Protein AF-A0AAD6J3Y7-F1 (afdb_monomer)

Sequence (119 aa):
MPAIHQTQDIKMKATILVALFAALAAAAPQGATGPQRCGGKTGKTCHGKQVCAGEKEIKDGNGVCVTGKPCGNFFGDVCPQRGDRCVNDPRIECPEGVMDCGGGVCIPAQWVKELGLGN

Solvent-accessible surface area (backbone atoms only — not comparable to full-atom values): 7734 Å² total; per-residue (Å²): 138,83,84,89,88,84,82,87,83,89,85,90,84,86,87,85,86,81,87,82,82,85,80,78,79,87,72,69,78,75,72,72,89,62,77,54,65,11,37,55,92,73,70,34,76,52,67,90,84,31,41,55,31,32,37,89,66,20,87,86,33,40,11,33,47,37,74,46,57,72,13,49,32,92,87,63,43,62,47,92,51,90,66,34,43,68,34,60,31,75,89,52,86,60,64,89,91,58,93,73,63,52,40,14,30,31,41,57,41,87,48,29,66,82,46,59,69,58,135

Structure (mmCIF, N/CA/C/O backbone):
data_AF-A0AAD6J3Y7-F1
#
_entry.id   AF-A0AAD6J3Y7-F1
#
loop_
_atom_site.group_PDB
_atom_site.id
_atom_site.type_symbol
_atom_site.label_atom_id
_atom_site.label_alt_id
_atom_site.label_comp_id
_atom_site.label_asym_id
_atom_site.label_entity_id
_atom_site.label_seq_id
_atom_site.pdbx_PDB_ins_code
_atom_site.Cartn_x
_atom_site.Cartn_y
_atom_site.Cartn_z
_atom_site.occupancy
_atom_site.B_iso_or_equiv
_atom_site.auth_seq_id
_atom_site.auth_comp_id
_atom_site.auth_asym_id
_atom_site.auth_atom_id
_atom_site.pdbx_PDB_model_num
ATOM 1 N N . MET A 1 1 ? -54.581 20.603 64.473 1.00 27.28 1 MET A N 1
ATOM 2 C CA . MET A 1 1 ? -55.386 19.374 64.671 1.00 27.28 1 MET A CA 1
ATOM 3 C C . MET A 1 1 ? -56.618 19.494 63.772 1.00 27.28 1 MET A C 1
ATOM 5 O O . MET A 1 1 ? -57.196 20.570 63.842 1.0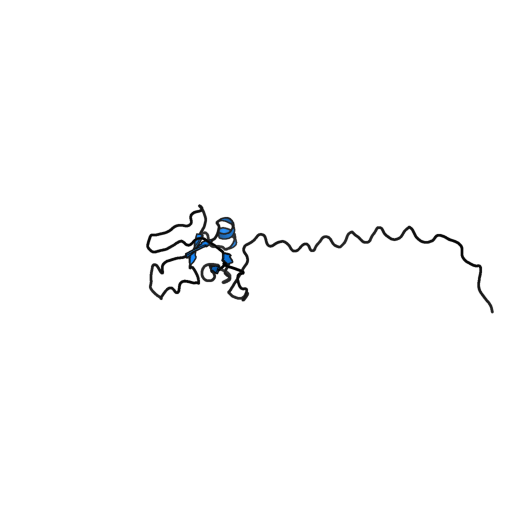0 27.28 1 MET A O 1
ATOM 9 N N . PRO A 1 2 ? -57.100 18.489 63.012 1.00 43.22 2 PRO A N 1
ATOM 10 C CA . PRO A 1 2 ? -56.464 17.350 62.331 1.00 43.22 2 PRO A CA 1
ATOM 11 C C . PRO A 1 2 ? -56.899 17.183 60.834 1.00 43.22 2 PRO A C 1
ATOM 13 O O . PRO A 1 2 ? -57.701 17.955 60.326 1.00 43.22 2 PRO A O 1
ATOM 16 N N . ALA A 1 3 ? -56.301 16.166 60.185 1.00 38.25 3 ALA A N 1
ATOM 17 C CA . ALA A 1 3 ? -56.760 15.223 59.134 1.00 38.25 3 ALA A CA 1
ATOM 18 C C . ALA A 1 3 ? -57.762 15.663 58.031 1.00 38.25 3 ALA A C 1
ATOM 20 O O . ALA A 1 3 ? -58.848 16.132 58.331 1.00 38.25 3 ALA A O 1
ATOM 21 N N . ILE A 1 4 ? -57.461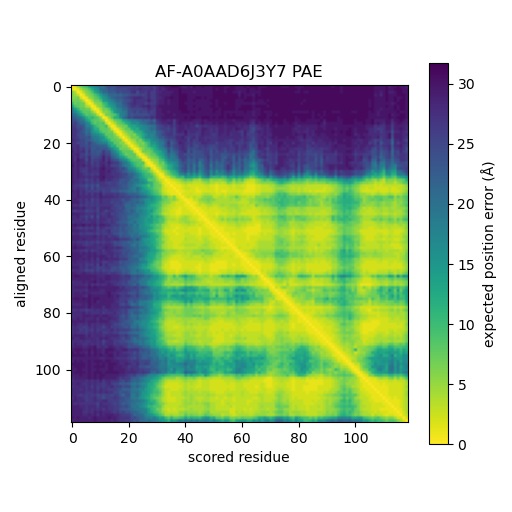 15.571 56.724 1.00 44.53 4 ILE A N 1
ATOM 22 C CA . ILE A 1 4 ? -57.137 14.404 55.858 1.00 44.53 4 ILE A CA 1
ATOM 23 C C . ILE A 1 4 ? -58.376 13.587 55.411 1.00 44.53 4 ILE A C 1
ATOM 25 O O . ILE A 1 4 ? -59.138 13.092 56.230 1.00 44.53 4 ILE A O 1
ATOM 29 N N . HIS A 1 5 ? -58.412 13.357 54.087 1.00 37.91 5 HIS A N 1
ATOM 30 C CA . HIS A 1 5 ? -59.095 12.309 53.305 1.00 37.91 5 HIS A CA 1
ATOM 31 C C . HIS A 1 5 ? -60.520 12.560 52.781 1.00 37.91 5 HIS A C 1
ATOM 33 O O . HIS A 1 5 ? -61.524 12.229 53.403 1.00 37.91 5 HIS A O 1
ATOM 39 N N . GLN A 1 6 ? -60.570 12.991 51.516 1.00 43.53 6 GLN A N 1
ATOM 40 C CA . GLN A 1 6 ? -61.533 12.478 50.542 1.00 43.53 6 GLN A CA 1
ATOM 41 C C . GLN A 1 6 ? -60.762 11.748 49.435 1.00 43.53 6 GLN A C 1
ATOM 43 O O . GLN A 1 6 ? -59.696 12.181 48.992 1.00 43.53 6 GLN A O 1
ATOM 48 N N . THR A 1 7 ? -61.293 10.581 49.105 1.00 48.00 7 THR A N 1
ATOM 49 C CA . THR A 1 7 ? -60.709 9.488 48.334 1.00 48.00 7 THR A CA 1
ATOM 50 C C . THR A 1 7 ? -60.808 9.741 46.828 1.00 48.00 7 THR A C 1
ATOM 52 O O . THR A 1 7 ? -61.644 10.501 46.355 1.00 48.00 7 THR A O 1
ATOM 55 N N . GLN A 1 8 ? -59.890 9.103 46.109 1.00 54.91 8 GLN A N 1
ATOM 56 C CA . GLN A 1 8 ? -59.611 9.179 44.677 1.00 54.91 8 GLN A CA 1
ATOM 57 C C . GLN A 1 8 ? -60.793 8.837 43.767 1.00 54.91 8 GLN A C 1
ATOM 59 O O . GLN A 1 8 ? -61.515 7.896 44.075 1.00 54.91 8 GLN A O 1
ATOM 64 N N . ASP A 1 9 ? -60.858 9.464 42.584 1.00 48.28 9 ASP A N 1
ATOM 65 C CA . ASP A 1 9 ? -61.269 8.750 41.371 1.00 48.28 9 ASP A CA 1
ATOM 66 C C . ASP A 1 9 ? -60.728 9.404 40.075 1.00 48.28 9 ASP A C 1
ATOM 68 O O . ASP A 1 9 ? -61.072 10.520 39.701 1.00 48.28 9 ASP A O 1
ATOM 72 N N . ILE A 1 10 ? -59.843 8.645 39.419 1.00 51.19 10 ILE A N 1
ATOM 73 C CA . ILE A 1 10 ? -59.674 8.482 37.966 1.00 51.19 10 ILE A CA 1
ATOM 74 C C . ILE A 1 10 ? -59.089 9.625 37.093 1.00 51.19 10 ILE A C 1
ATOM 76 O O . ILE A 1 10 ? -59.650 10.690 36.871 1.00 51.19 10 ILE A O 1
ATOM 80 N N . LYS A 1 11 ? -58.002 9.224 36.405 1.00 41.78 11 LYS A N 1
ATOM 81 C CA . LYS A 1 11 ? -57.461 9.725 35.120 1.00 41.78 11 LYS A CA 1
ATOM 82 C C . LYS A 1 11 ? -56.618 11.001 35.124 1.00 41.78 11 LYS A C 1
ATOM 84 O O . LYS A 1 11 ? -56.767 11.889 34.295 1.00 41.78 11 LYS A O 1
ATOM 89 N N . MET A 1 12 ? -55.545 10.960 35.902 1.00 52.03 12 MET A N 1
ATOM 90 C CA . MET A 1 12 ? -54.286 11.605 35.526 1.00 52.03 12 MET A CA 1
ATOM 91 C C . MET A 1 12 ? -53.362 10.517 34.969 1.00 52.03 12 MET A C 1
ATOM 93 O O . MET A 1 12 ? -52.898 9.701 35.755 1.00 52.03 12 MET A O 1
ATOM 97 N N . LYS A 1 13 ? -53.186 10.425 33.638 1.00 51.09 13 LYS A N 1
ATOM 98 C CA . LYS A 1 13 ? -52.158 9.601 32.942 1.00 51.09 13 LYS A CA 1
ATOM 99 C C . LYS A 1 13 ? -52.367 9.629 31.417 1.00 51.09 13 LYS A C 1
ATOM 101 O O . LYS A 1 13 ? -52.743 8.621 30.834 1.00 51.09 13 LYS A O 1
ATOM 106 N N . ALA A 1 14 ? -52.176 10.768 30.750 1.00 54.19 14 ALA A N 1
ATOM 107 C CA . ALA A 1 14 ? -52.126 10.740 29.278 1.00 54.19 14 ALA A CA 1
ATOM 108 C C . ALA A 1 14 ? -51.411 11.913 28.589 1.00 54.19 14 ALA A C 1
ATOM 110 O O . ALA A 1 14 ? -51.528 12.026 27.375 1.00 54.19 14 ALA A O 1
ATOM 111 N N . THR A 1 15 ? -50.686 12.789 29.294 1.00 51.59 15 THR A N 1
ATOM 112 C CA . THR A 1 15 ? -50.233 14.042 28.646 1.00 51.59 15 THR A CA 1
ATOM 113 C C . THR A 1 15 ? -48.759 14.384 28.830 1.00 51.59 15 THR A C 1
ATOM 115 O O . THR A 1 15 ? -48.368 15.516 28.580 1.00 51.59 15 THR A O 1
ATOM 118 N N . ILE A 1 16 ? -47.908 13.437 29.241 1.00 53.31 16 ILE A N 1
ATOM 119 C CA . ILE A 1 16 ? -46.478 13.723 29.473 1.00 53.31 16 ILE A CA 1
ATOM 120 C C . ILE A 1 16 ? -45.581 12.627 28.881 1.00 53.31 16 ILE A C 1
ATOM 122 O O . ILE A 1 16 ? -44.794 12.030 29.598 1.00 53.31 16 ILE A O 1
ATOM 126 N N . LEU A 1 17 ? -45.702 12.303 27.589 1.00 51.03 17 LEU A N 1
ATOM 127 C CA . LEU A 1 17 ? -44.778 11.360 26.922 1.00 51.03 17 LEU A CA 1
ATOM 128 C C . LEU A 1 17 ? -44.572 11.655 25.418 1.00 51.03 17 LEU A C 1
ATOM 130 O O . LEU A 1 17 ? -44.563 10.734 24.612 1.00 51.03 17 LEU A O 1
ATOM 134 N N . VAL A 1 18 ? -44.413 12.918 24.993 1.00 50.75 18 VAL A N 1
ATOM 135 C CA . VA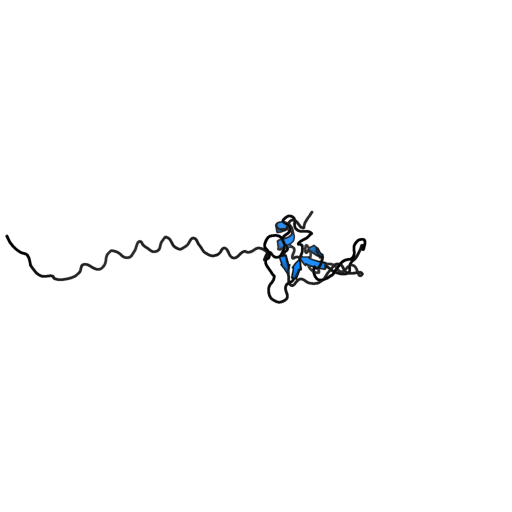L A 1 18 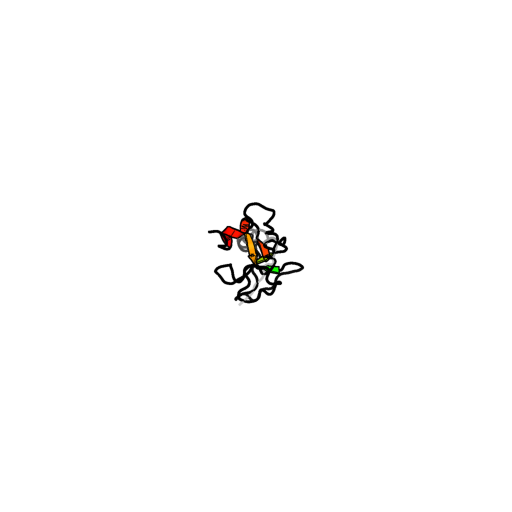? -44.124 13.216 23.562 1.00 50.75 18 VAL A CA 1
ATOM 136 C C . VAL A 1 18 ? -42.832 14.022 23.330 1.00 50.75 18 VAL A C 1
ATOM 138 O O . VAL A 1 18 ? -42.344 14.083 22.210 1.00 50.75 18 VAL A O 1
ATOM 141 N N . ALA A 1 19 ? -42.178 14.561 24.364 1.00 50.56 19 ALA A N 1
ATOM 142 C CA . ALA A 1 19 ? -41.036 15.475 24.186 1.00 50.56 19 ALA A CA 1
ATOM 143 C C . ALA A 1 19 ? -39.636 14.872 24.455 1.00 50.56 19 ALA A C 1
ATOM 145 O O . ALA A 1 19 ? -38.695 15.620 24.694 1.00 50.56 19 ALA A O 1
ATOM 146 N N . LEU A 1 20 ? -39.468 13.542 24.445 1.00 49.81 20 LEU A N 1
ATOM 147 C CA . LEU A 1 20 ? -38.205 12.889 24.857 1.00 49.81 20 LEU A CA 1
ATOM 148 C C . LEU A 1 20 ? -37.423 12.169 23.742 1.00 49.81 20 LEU A C 1
ATOM 150 O O . LEU A 1 20 ? -36.359 11.624 24.013 1.00 49.81 20 LEU A O 1
ATOM 154 N N . PHE A 1 21 ? -37.874 12.215 22.483 1.00 50.31 21 PHE A N 1
ATOM 155 C CA . PHE A 1 21 ? -37.226 11.487 21.374 1.00 50.31 21 PHE A CA 1
ATOM 156 C C . PHE A 1 21 ? -36.475 12.365 20.355 1.00 50.31 21 PHE A C 1
ATOM 158 O O . PHE A 1 21 ? -36.143 11.890 19.276 1.00 50.31 21 PHE A O 1
ATOM 165 N N . ALA A 1 22 ? -36.169 13.630 20.664 1.00 50.31 22 ALA A N 1
ATOM 166 C CA . ALA A 1 22 ? -35.464 14.513 19.721 1.00 50.31 22 ALA A CA 1
ATOM 167 C C . ALA A 1 22 ? -33.926 14.549 19.884 1.00 50.31 22 ALA A C 1
ATOM 169 O O . ALA A 1 22 ? -33.252 15.176 19.074 1.00 50.31 22 ALA A O 1
ATOM 170 N N . ALA A 1 23 ? -33.347 13.896 20.901 1.00 53.84 23 ALA A N 1
ATOM 171 C CA . ALA A 1 23 ? -31.941 14.121 21.276 1.00 53.84 23 ALA A CA 1
ATOM 172 C C . ALA A 1 23 ? -30.952 12.974 20.973 1.00 53.84 23 ALA A C 1
ATOM 174 O O . ALA A 1 23 ? -29.772 13.119 21.274 1.00 53.84 23 ALA A O 1
ATOM 175 N N . LEU A 1 24 ? -31.369 11.848 20.376 1.00 52.47 24 LEU A N 1
ATOM 176 C CA . LEU A 1 24 ? -30.480 10.681 20.185 1.00 52.47 24 LEU A CA 1
ATOM 177 C C . LEU A 1 24 ? -29.966 10.451 18.748 1.00 52.47 24 LEU A C 1
ATOM 179 O O . LEU A 1 24 ? -29.314 9.444 18.493 1.00 52.47 24 LEU A O 1
ATOM 183 N N . ALA A 1 25 ? -30.187 11.369 17.804 1.00 55.97 25 ALA A N 1
ATOM 184 C CA . ALA A 1 25 ? -29.795 11.151 16.402 1.00 55.97 25 ALA A CA 1
ATOM 185 C C . ALA A 1 25 ? -28.346 11.555 16.037 1.00 55.97 25 ALA A C 1
ATOM 187 O O . ALA A 1 25 ? -27.938 11.365 14.895 1.00 55.97 25 ALA A O 1
ATOM 188 N N . ALA A 1 26 ? -27.546 12.103 16.959 1.00 51.66 26 ALA A N 1
ATOM 189 C CA . ALA A 1 26 ? -26.259 12.733 16.621 1.00 51.66 26 ALA A CA 1
ATOM 190 C C . ALA A 1 26 ? -25.004 11.906 16.974 1.00 51.66 26 ALA A C 1
ATOM 192 O O . ALA A 1 26 ? -23.933 12.471 17.181 1.00 51.66 26 ALA A O 1
ATOM 193 N N . ALA A 1 27 ? -25.108 10.578 17.047 1.00 53.31 27 ALA A N 1
ATOM 194 C CA . ALA A 1 27 ? -23.945 9.702 17.212 1.00 53.31 27 ALA A CA 1
ATOM 195 C C . ALA A 1 27 ? -24.110 8.392 16.429 1.00 53.31 27 ALA A C 1
ATOM 197 O O . ALA A 1 27 ? -23.909 7.302 16.958 1.00 53.31 27 ALA A O 1
ATOM 198 N N . ALA A 1 28 ? -24.485 8.479 15.150 1.00 53.78 28 ALA A N 1
ATOM 199 C CA . ALA A 1 28 ? -24.160 7.381 14.249 1.00 53.78 28 ALA A CA 1
ATOM 200 C C . ALA A 1 28 ? -22.624 7.295 14.194 1.00 53.78 28 ALA A C 1
ATOM 202 O O . ALA A 1 28 ? -21.995 8.338 13.972 1.00 53.78 28 ALA A O 1
ATOM 203 N N . PRO A 1 29 ? -21.992 6.122 14.413 1.00 48.38 29 PRO A N 1
ATOM 204 C CA . PRO A 1 29 ? -20.590 5.967 14.069 1.00 48.38 29 PRO A CA 1
ATOM 205 C C . PRO A 1 29 ? -20.497 6.367 12.604 1.00 48.38 29 PRO A C 1
ATOM 207 O O . PRO A 1 29 ? -21.129 5.749 11.747 1.00 48.38 29 PRO A O 1
ATOM 210 N N . GLN A 1 30 ? -19.809 7.476 12.344 1.00 47.09 30 GLN A N 1
ATOM 211 C CA . GLN A 1 30 ? -19.477 7.904 10.999 1.00 47.09 30 GLN A CA 1
ATOM 212 C C . GLN A 1 30 ? -18.676 6.739 10.447 1.00 47.09 30 GLN A C 1
ATOM 214 O O . GLN A 1 30 ? -17.517 6.563 10.824 1.00 47.09 30 GLN A O 1
ATOM 219 N N . GLY A 1 31 ? -19.343 5.854 9.698 1.00 43.97 31 GLY A N 1
ATOM 220 C CA . GLY A 1 31 ? -18.700 4.724 9.060 1.00 43.97 31 GLY A CA 1
ATOM 221 C C . GLY A 1 31 ? -17.536 5.327 8.313 1.00 43.97 31 GLY A C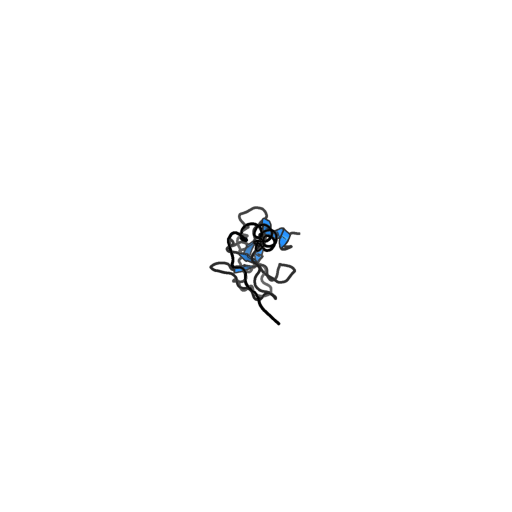 1
ATOM 222 O O . GLY A 1 31 ? -17.757 6.158 7.436 1.00 43.97 31 GLY A O 1
ATOM 223 N N . ALA A 1 32 ? -16.320 5.046 8.775 1.00 54.12 32 ALA A N 1
ATOM 224 C CA . ALA A 1 32 ? -15.132 5.638 8.207 1.00 54.12 32 ALA A CA 1
ATOM 225 C C . ALA A 1 32 ? -15.106 5.184 6.748 1.00 54.12 32 ALA A C 1
ATOM 227 O O . ALA A 1 32 ? -14.789 4.037 6.453 1.00 54.12 32 ALA A O 1
ATOM 228 N N . THR A 1 33 ? -15.525 6.065 5.844 1.00 63.47 33 THR A N 1
ATOM 229 C CA . THR A 1 33 ? -15.568 5.818 4.399 1.00 63.47 33 THR A CA 1
ATOM 230 C C . THR A 1 33 ? -14.165 5.790 3.793 1.00 63.47 33 THR A C 1
ATOM 232 O O . THR A 1 33 ? -14.018 5.546 2.600 1.00 63.47 33 THR A O 1
ATOM 235 N N . GLY A 1 34 ? -13.140 6.035 4.612 1.00 72.62 34 GLY A N 1
ATOM 236 C CA . GLY A 1 34 ? -11.734 5.995 4.245 1.00 72.62 34 GLY A CA 1
ATOM 237 C C . GLY A 1 34 ? -11.056 4.657 4.568 1.00 72.62 34 GLY A C 1
ATOM 238 O O . GLY A 1 34 ? -11.626 3.790 5.237 1.00 72.62 34 GLY A O 1
ATOM 239 N N . PRO A 1 35 ? -9.810 4.480 4.108 1.00 86.50 35 PRO A N 1
ATOM 240 C CA . PRO A 1 35 ? -9.050 3.259 4.330 1.00 86.50 35 PRO A CA 1
ATOM 241 C C . PRO A 1 35 ? -8.818 2.982 5.819 1.00 86.50 35 PRO A C 1
ATOM 243 O O . PRO A 1 35 ?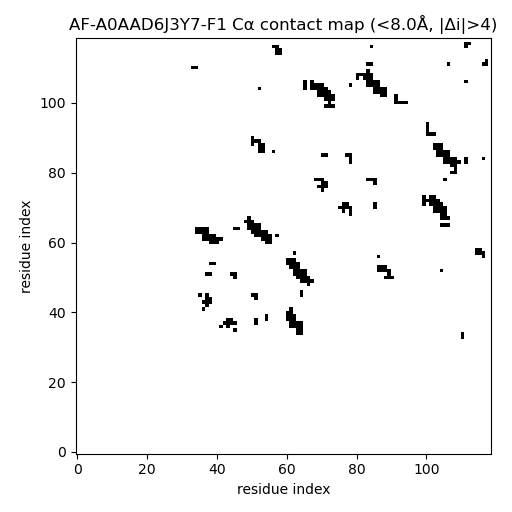 -8.474 3.880 6.595 1.00 86.50 35 PRO A O 1
ATOM 246 N N . GLN A 1 36 ? -8.921 1.710 6.215 1.00 90.81 36 GLN A N 1
ATOM 247 C CA . GLN A 1 36 ? -8.525 1.286 7.557 1.00 90.81 36 GLN A CA 1
ATOM 248 C C . GLN A 1 36 ? -7.023 1.532 7.744 1.00 90.81 36 GLN A C 1
ATOM 250 O O . GLN A 1 36 ? -6.197 0.967 7.028 1.00 90.81 36 GLN A O 1
ATOM 255 N N . ARG A 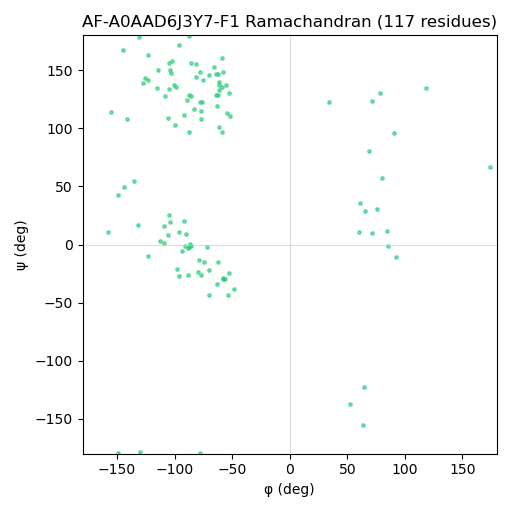1 37 ? -6.679 2.373 8.722 1.00 91.94 37 ARG A N 1
ATOM 256 C CA . ARG A 1 37 ? -5.295 2.720 9.073 1.00 91.94 37 ARG A CA 1
ATOM 257 C C . ARG A 1 37 ? -4.668 1.641 9.954 1.00 91.94 37 ARG A C 1
ATOM 259 O O . ARG A 1 37 ? -5.351 1.076 10.811 1.00 91.94 37 ARG A O 1
ATOM 266 N N . CYS A 1 38 ? -3.377 1.400 9.767 1.00 92.81 38 CYS A N 1
ATOM 267 C CA . CYS A 1 38 ? -2.604 0.395 10.493 1.00 92.81 38 CYS A CA 1
ATOM 268 C C . CYS A 1 38 ? -1.168 0.859 10.745 1.00 92.81 38 CYS A C 1
ATOM 270 O O . CYS A 1 38 ? -0.715 1.841 10.157 1.00 92.81 38 CYS A O 1
ATOM 272 N N . GLY A 1 39 ? -0.464 0.141 11.617 1.00 91.75 39 GLY A N 1
ATOM 273 C CA . GLY A 1 39 ? 0.948 0.362 11.886 1.00 91.75 39 GLY A CA 1
ATOM 274 C C . GLY A 1 39 ? 1.245 1.728 12.504 1.00 91.75 39 GLY A C 1
ATOM 275 O O .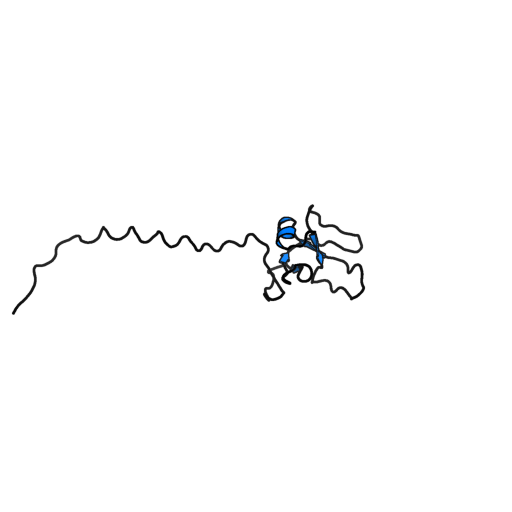 GLY A 1 39 ? 0.392 2.342 13.167 1.00 91.75 39 GLY A O 1
ATOM 276 N N . GLY A 1 40 ? 2.478 2.181 12.308 1.00 85.38 40 GLY A N 1
ATOM 277 C CA . GLY A 1 40 ? 2.974 3.471 12.758 1.00 85.38 40 GLY A CA 1
ATOM 278 C C . GLY A 1 40 ? 2.724 3.726 14.242 1.00 85.38 40 GLY A C 1
ATOM 279 O O . GLY A 1 40 ? 2.853 2.849 15.098 1.00 85.38 40 GLY A O 1
ATOM 280 N N . LYS A 1 41 ? 2.301 4.955 14.552 1.00 82.19 41 LYS A N 1
ATOM 281 C CA . LYS A 1 41 ? 1.990 5.380 15.929 1.00 82.19 41 LYS A CA 1
ATOM 282 C C . LYS A 1 41 ? 0.667 4.817 16.442 1.00 82.19 41 LYS A C 1
ATOM 284 O O . LYS A 1 41 ? 0.401 4.888 17.637 1.00 82.19 41 LYS A O 1
ATOM 289 N N . THR A 1 42 ? -0.181 4.295 15.554 1.00 83.81 42 THR A N 1
ATOM 290 C CA . THR A 1 42 ? -1.481 3.744 15.953 1.00 83.81 42 THR A CA 1
ATOM 291 C C . THR A 1 42 ? -1.375 2.333 16.520 1.00 83.81 42 THR A C 1
ATOM 293 O O . THR A 1 42 ? -2.277 1.922 17.245 1.00 83.81 42 THR A O 1
ATOM 296 N N . GLY A 1 43 ? -0.322 1.580 16.168 1.00 86.88 43 GLY A N 1
ATOM 297 C CA . GLY A 1 43 ? -0.149 0.177 16.564 1.00 86.88 43 GLY A CA 1
ATOM 298 C C . GLY A 1 43 ? -1.271 -0.755 16.083 1.00 86.88 43 GLY A C 1
ATOM 299 O O . GLY A 1 43 ? -1.367 -1.894 16.533 1.00 86.88 43 GLY A O 1
ATOM 300 N N . LYS A 1 44 ? -2.154 -0.274 15.198 1.00 91.50 44 LYS A N 1
ATOM 301 C CA . LYS A 1 44 ? -3.311 -1.027 14.714 1.00 91.50 44 LYS A CA 1
ATOM 302 C C . LYS A 1 44 ? -2.866 -2.086 13.717 1.00 91.50 44 LYS A C 1
ATOM 304 O O . LYS A 1 44 ? -2.021 -1.830 12.864 1.00 91.50 44 LYS A O 1
ATOM 309 N N . THR A 1 45 ? -3.486 -3.254 13.780 1.00 91.50 45 THR A N 1
ATOM 310 C CA . THR A 1 45 ? -3.240 -4.349 12.842 1.00 91.50 45 THR A CA 1
ATOM 311 C C . THR A 1 45 ? -4.357 -4.447 11.807 1.00 91.50 45 THR A C 1
ATOM 313 O O . THR A 1 45 ? -5.470 -3.951 12.001 1.00 91.50 45 THR A O 1
ATOM 316 N N . CYS A 1 46 ? -4.043 -5.065 10.671 1.00 91.31 46 CYS A N 1
ATOM 317 C CA . CYS A 1 46 ? -5.027 -5.380 9.644 1.00 91.31 46 CYS A CA 1
ATOM 318 C C . CYS A 1 46 ? -5.720 -6.711 9.929 1.00 91.31 46 CYS A C 1
ATOM 320 O O . CYS A 1 46 ? -5.176 -7.569 10.626 1.00 91.31 46 CYS A O 1
ATOM 322 N N . HIS A 1 47 ? -6.925 -6.890 9.388 1.00 90.88 47 HIS A N 1
ATOM 323 C CA . HIS A 1 47 ? -7.721 -8.091 9.629 1.00 90.88 47 HIS A CA 1
ATOM 324 C C . HIS A 1 47 ? -7.688 -9.054 8.437 1.00 90.88 47 HIS A C 1
ATOM 326 O O . HIS A 1 47 ? -7.647 -8.659 7.270 1.00 90.88 47 HIS A O 1
ATOM 332 N N . GLY A 1 48 ? -7.757 -10.354 8.731 1.00 88.62 48 GLY A N 1
ATOM 333 C CA . GLY A 1 48 ? -7.840 -11.401 7.716 1.00 88.62 48 GLY A CA 1
ATOM 334 C C . GLY A 1 48 ? -6.584 -11.480 6.845 1.00 88.62 48 GLY A C 1
ATOM 335 O O . GLY A 1 48 ? -5.490 -11.697 7.350 1.00 88.62 48 GLY A O 1
ATOM 336 N N . LYS A 1 49 ? -6.757 -11.346 5.524 1.00 86.00 49 LYS A N 1
ATOM 337 C CA . LYS A 1 49 ? -5.675 -11.455 4.523 1.00 86.00 49 LYS A CA 1
ATOM 338 C C . LYS A 1 49 ? -5.085 -10.099 4.114 1.00 86.00 49 LYS A C 1
ATOM 340 O O . LYS A 1 49 ? -4.384 -10.019 3.109 1.00 86.00 49 LYS A O 1
ATOM 345 N N . GLN A 1 50 ? -5.432 -9.036 4.833 1.00 90.25 50 GLN A N 1
ATOM 346 C CA . GLN A 1 50 ? -4.946 -7.693 4.548 1.00 90.25 50 GLN A CA 1
ATOM 347 C C . GLN A 1 50 ? -3.514 -7.507 5.048 1.00 90.25 50 GLN A C 1
ATOM 349 O O . GLN A 1 50 ? -3.128 -8.054 6.080 1.00 90.25 50 GLN A O 1
ATOM 354 N N . VAL A 1 51 ? -2.758 -6.676 4.342 1.00 90.44 51 VAL A N 1
ATOM 355 C CA . VAL A 1 51 ? -1.412 -6.247 4.725 1.00 90.44 51 VAL A CA 1
ATOM 356 C C . VAL A 1 51 ? -1.402 -4.759 5.022 1.00 90.44 51 VAL A C 1
ATOM 358 O O . VAL A 1 51 ? -2.197 -4.012 4.450 1.00 90.44 51 VAL A O 1
ATOM 361 N N . CYS A 1 52 ? -0.513 -4.340 5.922 1.00 91.94 52 CYS A N 1
ATOM 362 C CA . CYS A 1 52 ? -0.353 -2.936 6.268 1.00 91.94 52 CYS A CA 1
ATOM 363 C C . CYS A 1 52 ? 0.636 -2.252 5.323 1.00 91.94 52 CYS A C 1
ATOM 365 O O . CYS A 1 52 ? 1.842 -2.355 5.501 1.00 91.94 52 CYS A O 1
ATOM 367 N N . ALA A 1 53 ? 0.133 -1.583 4.292 1.00 91.19 53 ALA A N 1
ATOM 368 C CA . ALA A 1 53 ? 0.966 -1.034 3.229 1.00 91.19 53 ALA A CA 1
ATOM 369 C C . ALA A 1 53 ? 1.151 0.481 3.352 1.00 91.19 53 ALA A C 1
ATOM 371 O O . ALA A 1 53 ? 0.248 1.189 3.801 1.00 91.19 53 ALA A O 1
ATOM 372 N N . GLY A 1 54 ? 2.294 0.985 2.886 1.00 88.12 54 GLY A N 1
ATOM 373 C CA . GLY A 1 54 ? 2.530 2.422 2.757 1.00 88.12 54 GLY A CA 1
ATOM 374 C C . GLY A 1 54 ? 3.014 3.132 4.025 1.00 88.12 54 GLY A C 1
ATOM 375 O O . GLY A 1 54 ? 2.997 4.355 4.053 1.00 88.12 54 GLY A O 1
ATOM 376 N N . GLU A 1 55 ? 3.426 2.429 5.088 1.00 88.19 55 GLU A N 1
ATOM 377 C CA . GLU A 1 55 ? 3.910 3.079 6.325 1.00 88.19 55 GLU A CA 1
ATOM 378 C C . GLU A 1 55 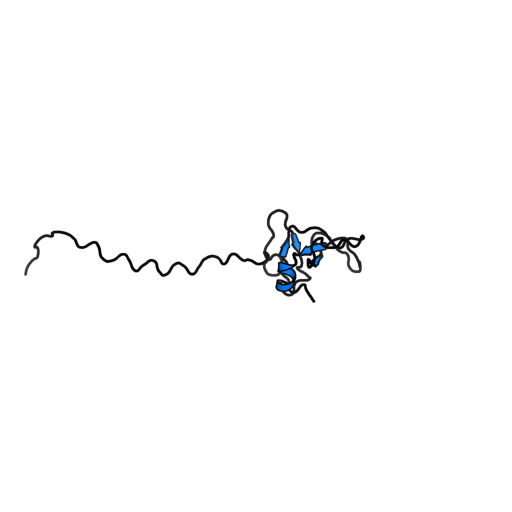? 5.107 4.017 6.091 1.00 88.19 55 GLU A C 1
ATOM 380 O O . GLU A 1 55 ? 5.266 4.996 6.818 1.00 88.19 55 GLU A O 1
ATOM 385 N N . LYS A 1 56 ? 5.938 3.740 5.076 1.00 82.44 56 LYS A N 1
ATOM 386 C CA . LYS A 1 56 ? 7.105 4.565 4.725 1.00 82.44 56 LYS A CA 1
ATOM 387 C C . LYS A 1 56 ? 6.754 5.682 3.737 1.00 82.44 56 LYS A C 1
ATOM 389 O O . LYS A 1 56 ? 7.431 6.703 3.694 1.00 82.44 56 LYS A O 1
ATOM 394 N N . GLU A 1 57 ? 5.716 5.482 2.934 1.00 85.81 57 GLU A N 1
ATOM 395 C CA . GLU A 1 57 ? 5.317 6.355 1.833 1.00 85.81 57 GLU A CA 1
ATOM 396 C C . GLU A 1 57 ? 4.225 7.359 2.227 1.00 85.81 57 GLU A C 1
ATOM 398 O O . GLU A 1 57 ? 4.123 8.433 1.634 1.00 85.81 57 GLU A O 1
ATOM 403 N N . ILE A 1 58 ? 3.401 7.028 3.223 1.00 88.00 58 ILE A N 1
ATOM 404 C CA . ILE A 1 58 ? 2.297 7.866 3.688 1.00 88.00 58 ILE A CA 1
ATOM 405 C C . ILE A 1 58 ? 2.815 8.843 4.753 1.00 88.00 58 ILE A C 1
ATOM 407 O O . ILE A 1 58 ? 3.445 8.456 5.735 1.00 88.00 58 ILE A O 1
ATOM 411 N N . LYS A 1 59 ? 2.519 10.137 4.573 1.00 80.94 59 LYS A N 1
ATOM 412 C CA . LYS A 1 59 ? 3.141 11.251 5.321 1.00 80.94 59 LYS A CA 1
ATOM 413 C C . LYS A 1 59 ? 2.998 11.194 6.844 1.00 80.94 59 LYS A C 1
ATOM 415 O O . LYS A 1 59 ? 3.837 11.742 7.550 1.00 80.94 59 LYS A O 1
ATOM 420 N N . ASP A 1 60 ? 1.928 10.600 7.359 1.00 84.06 60 ASP A N 1
ATOM 421 C CA . ASP A 1 60 ? 1.687 10.502 8.804 1.00 84.06 60 ASP A CA 1
ATOM 422 C C . ASP A 1 60 ? 2.354 9.268 9.447 1.00 84.06 60 ASP A C 1
ATOM 424 O O . ASP A 1 60 ? 2.218 9.060 10.655 1.00 84.06 60 ASP A O 1
ATOM 428 N N . GLY A 1 61 ? 3.064 8.462 8.649 1.00 84.44 61 GLY A N 1
ATOM 429 C CA . GLY A 1 61 ? 3.741 7.241 9.074 1.00 84.44 61 GLY A CA 1
ATOM 430 C C . GLY A 1 61 ? 2.796 6.088 9.409 1.00 84.44 61 GLY A C 1
ATOM 431 O O . GLY A 1 61 ? 3.242 5.104 9.992 1.00 84.44 61 GLY A O 1
ATOM 432 N N . ASN A 1 62 ? 1.500 6.200 9.099 1.00 90.81 62 ASN A N 1
ATOM 433 C CA . ASN A 1 62 ? 0.547 5.108 9.274 1.00 90.81 62 ASN A CA 1
ATOM 434 C C . ASN A 1 62 ? 0.211 4.494 7.912 1.00 90.81 62 ASN A C 1
ATOM 436 O O . ASN A 1 62 ? -0.108 5.198 6.948 1.00 90.81 62 ASN A O 1
ATOM 440 N N . GLY A 1 63 ? 0.222 3.169 7.854 1.00 91.44 63 GLY A N 1
ATOM 441 C CA . GLY A 1 63 ? -0.135 2.398 6.676 1.00 91.44 63 GLY A CA 1
ATOM 442 C C . GLY A 1 63 ? -1.645 2.301 6.473 1.00 91.44 63 GLY A C 1
ATOM 443 O O . GLY A 1 63 ? -2.459 2.828 7.244 1.00 91.44 63 GLY A O 1
ATOM 444 N N . VAL A 1 64 ? -2.036 1.593 5.420 1.00 92.94 64 VAL A N 1
ATOM 445 C CA . VAL A 1 64 ? -3.422 1.210 5.144 1.00 92.94 64 VAL A CA 1
ATOM 446 C C . VAL A 1 64 ? -3.555 -0.287 4.952 1.00 92.94 64 VAL A C 1
ATOM 448 O O . VAL A 1 64 ? -2.700 -0.933 4.350 1.00 92.94 64 VAL A O 1
ATOM 451 N N . CYS A 1 65 ? -4.661 -0.836 5.438 1.00 92.81 65 CYS A N 1
ATOM 452 C CA . CYS A 1 65 ? -4.980 -2.238 5.261 1.00 92.81 65 CYS A CA 1
ATOM 453 C C . CYS A 1 65 ? -5.505 -2.503 3.857 1.00 92.81 65 CYS A C 1
ATOM 455 O O . CYS A 1 65 ? -6.595 -2.061 3.489 1.00 92.81 65 CYS A O 1
ATOM 457 N N . VAL A 1 66 ? -4.742 -3.272 3.087 1.00 90.75 66 VAL A N 1
ATOM 458 C CA . VAL A 1 66 ? -5.089 -3.647 1.716 1.00 90.75 66 VAL A CA 1
ATOM 459 C C . VAL A 1 66 ? -5.025 -5.151 1.529 1.00 90.75 66 VAL A C 1
ATOM 461 O O . VAL A 1 66 ? -4.097 -5.813 1.975 1.00 90.75 66 VAL A O 1
ATOM 464 N N . THR A 1 67 ? -5.990 -5.696 0.796 1.00 86.75 67 THR A N 1
ATOM 465 C CA . THR A 1 67 ? -5.913 -7.058 0.230 1.00 86.75 67 THR A CA 1
ATOM 466 C C . THR A 1 67 ? -5.328 -7.012 -1.193 1.00 86.75 67 THR A C 1
ATOM 468 O O . THR A 1 67 ? -5.611 -7.884 -2.011 1.00 86.75 67 THR A O 1
ATOM 471 N N . GLY A 1 68 ? -4.623 -5.924 -1.527 1.00 73.56 68 GLY A N 1
ATOM 472 C CA . GLY A 1 68 ? -4.350 -5.486 -2.894 1.00 73.56 68 GLY A CA 1
ATOM 473 C C . GLY A 1 68 ? -3.608 -6.512 -3.747 1.00 73.56 68 GLY A C 1
ATOM 474 O O . GLY A 1 68 ? -2.975 -7.447 -3.255 1.00 73.56 68 GLY A O 1
ATOM 475 N N . LYS A 1 69 ? -3.704 -6.329 -5.064 1.00 81.69 69 LYS A N 1
ATOM 476 C CA . LYS A 1 69 ? -2.930 -7.108 -6.032 1.00 81.69 69 LYS A CA 1
ATOM 477 C C . LYS A 1 69 ? -1.449 -6.717 -5.948 1.00 81.69 69 LYS A C 1
ATOM 479 O O . LYS A 1 69 ? -1.171 -5.545 -5.682 1.00 81.69 69 LYS A O 1
ATOM 484 N N . PRO A 1 70 ? -0.525 -7.665 -6.169 1.00 84.38 70 PRO A N 1
ATOM 485 C CA . PRO A 1 70 ? 0.890 -7.343 -6.264 1.00 84.38 70 PRO A CA 1
ATOM 486 C C . PRO A 1 70 ? 1.177 -6.478 -7.506 1.00 84.38 70 PRO A C 1
ATOM 488 O O . PRO A 1 70 ? 0.444 -6.550 -8.493 1.00 84.38 70 PRO A O 1
ATOM 491 N N . CYS A 1 71 ? 2.230 -5.669 -7.446 1.00 87.19 71 CYS A N 1
ATOM 492 C CA . CYS A 1 71 ? 2.765 -4.823 -8.526 1.00 87.19 71 CYS A CA 1
ATOM 493 C C . CYS A 1 71 ? 4.289 -4.676 -8.366 1.00 87.19 71 CYS A C 1
ATOM 495 O O . CYS A 1 71 ? 4.830 -5.243 -7.435 1.00 87.19 71 CYS A O 1
ATOM 497 N N . GLY A 1 72 ? 5.001 -3.944 -9.223 1.00 79.38 72 GLY A N 1
ATOM 498 C CA . GLY A 1 72 ? 6.389 -3.513 -8.996 1.00 79.38 72 GLY A CA 1
ATOM 499 C C . GLY A 1 72 ? 7.419 -4.634 -8.835 1.00 79.38 72 GLY A C 1
ATOM 500 O O . GLY A 1 72 ? 8.312 -4.505 -8.007 1.00 79.38 72 GLY A O 1
ATOM 501 N N . ASN A 1 73 ? 7.269 -5.749 -9.555 1.00 71.75 73 ASN A N 1
ATOM 502 C CA . ASN A 1 73 ? 8.286 -6.805 -9.613 1.00 71.75 73 ASN A CA 1
ATOM 503 C C . ASN A 1 73 ? 9.318 -6.543 -10.728 1.00 71.75 73 ASN A C 1
ATOM 505 O O . ASN A 1 73 ? 9.153 -5.614 -11.516 1.00 71.75 73 ASN A O 1
ATOM 509 N N . PHE A 1 74 ? 10.308 -7.435 -10.861 1.00 68.56 74 PHE A N 1
ATOM 510 C CA . PHE A 1 74 ? 11.358 -7.381 -11.895 1.00 68.56 74 PHE A CA 1
ATOM 511 C C . PHE A 1 74 ? 10.839 -7.258 -13.335 1.00 68.56 74 PHE A C 1
ATOM 513 O O . PHE A 1 74 ? 11.531 -6.749 -14.214 1.00 68.56 74 PHE A O 1
ATOM 520 N N . PHE A 1 75 ? 9.609 -7.702 -13.590 1.00 72.62 75 PHE A N 1
ATOM 521 C CA . PHE A 1 75 ? 8.971 -7.604 -14.902 1.00 72.62 75 PHE A CA 1
ATOM 522 C C . PHE A 1 75 ? 8.273 -6.256 -15.138 1.00 72.62 75 PHE A C 1
ATOM 524 O O . PHE A 1 75 ? 7.743 -6.024 -16.222 1.00 72.62 75 PHE A O 1
ATOM 531 N N . GLY A 1 76 ? 8.296 -5.356 -14.152 1.00 74.12 76 GLY A N 1
ATOM 532 C CA . GLY A 1 76 ? 7.662 -4.047 -14.217 1.00 74.12 76 GLY A CA 1
ATOM 533 C C . GLY A 1 76 ? 6.145 -4.102 -14.058 1.00 74.12 76 GLY A C 1
ATOM 534 O O . GLY A 1 76 ? 5.458 -3.262 -14.640 1.00 74.12 76 GLY A O 1
ATOM 535 N N . ASP A 1 77 ? 5.611 -5.074 -13.306 1.00 81.44 77 ASP A N 1
ATOM 536 C CA . ASP A 1 77 ? 4.164 -5.208 -13.115 1.00 81.44 77 ASP A CA 1
ATOM 537 C C . ASP A 1 77 ? 3.536 -3.895 -12.631 1.00 81.44 77 ASP A C 1
ATOM 539 O O . ASP A 1 77 ? 3.966 -3.275 -11.657 1.00 81.44 77 ASP A O 1
ATOM 543 N N . VAL A 1 78 ? 2.466 -3.475 -13.297 1.00 85.50 78 VAL A N 1
ATOM 544 C CA . VAL A 1 78 ? 1.718 -2.269 -12.935 1.00 85.50 78 VAL A CA 1
ATOM 545 C C . VAL A 1 78 ? 0.409 -2.633 -12.257 1.00 85.50 78 VAL A C 1
ATOM 547 O O . VAL A 1 78 ? -0.150 -3.711 -12.462 1.00 85.50 78 VAL A O 1
ATOM 550 N N . CYS A 1 79 ? -0.118 -1.702 -11.464 1.00 88.31 79 CYS A N 1
ATOM 551 C CA . CYS A 1 79 ? -1.450 -1.879 -10.913 1.00 88.31 79 CYS A CA 1
ATOM 552 C C . CYS A 1 79 ? -2.494 -1.964 -12.035 1.00 88.31 79 CYS A C 1
ATOM 554 O O . CYS A 1 79 ? -2.478 -1.142 -12.953 1.00 88.31 79 CYS A O 1
ATOM 556 N N . PRO A 1 80 ? -3.414 -2.944 -11.976 1.00 86.00 80 PRO A N 1
ATOM 557 C CA . PRO A 1 80 ? -4.323 -3.234 -13.081 1.00 86.00 80 PRO A CA 1
ATOM 558 C C . PRO A 1 80 ? -5.383 -2.149 -13.284 1.00 86.00 80 PRO A C 1
ATOM 560 O O . PRO A 1 80 ? -5.974 -2.062 -14.358 1.00 86.00 80 PRO A O 1
ATOM 563 N N . GLN A 1 81 ? -5.673 -1.349 -12.255 1.00 88.06 81 GLN A N 1
ATOM 564 C CA . GLN A 1 81 ? -6.620 -0.245 -12.346 1.00 88.06 81 GLN A CA 1
ATOM 565 C C . GLN A 1 81 ? -5.877 1.072 -12.539 1.00 88.06 81 GLN A C 1
ATOM 567 O O . GLN A 1 81 ? -4.885 1.374 -11.874 1.00 88.06 81 GLN A O 1
ATOM 572 N N . ARG A 1 82 ? -6.385 1.886 -13.464 1.00 84.25 82 ARG A N 1
ATOM 573 C CA . ARG A 1 82 ? -5.822 3.204 -13.741 1.00 84.25 82 ARG A CA 1
ATOM 574 C C . ARG A 1 82 ? -5.973 4.104 -12.514 1.00 84.25 82 ARG A C 1
ATOM 576 O O . ARG A 1 82 ? -7.079 4.298 -12.022 1.00 84.25 82 ARG A O 1
ATOM 583 N N . GLY A 1 83 ? -4.867 4.712 -12.093 1.00 85.94 83 GLY A N 1
ATOM 584 C CA . GLY A 1 83 ? -4.826 5.624 -10.947 1.00 85.94 83 GLY A CA 1
ATOM 585 C C . GLY A 1 83 ? -4.477 4.947 -9.623 1.00 85.94 83 GLY A C 1
ATOM 586 O O . GLY A 1 83 ? -4.189 5.654 -8.660 1.00 85.94 83 GLY A O 1
ATOM 587 N N . ASP A 1 84 ? -4.455 3.613 -9.572 1.00 89.50 84 ASP A N 1
ATOM 588 C CA . ASP A 1 84 ? -3.911 2.898 -8.423 1.00 89.50 84 ASP A CA 1
ATOM 589 C C . ASP A 1 84 ? -2.414 3.178 -8.288 1.00 89.50 84 ASP A C 1
ATOM 591 O O . ASP A 1 84 ? -1.692 3.350 -9.278 1.00 89.50 84 ASP A O 1
ATOM 595 N N . ARG A 1 85 ? -1.938 3.202 -7.044 1.00 88.12 85 ARG A N 1
ATOM 596 C CA . ARG A 1 85 ? -0.528 3.426 -6.739 1.00 88.12 85 ARG A CA 1
ATOM 597 C C . ARG A 1 85 ? 0.120 2.142 -6.253 1.00 88.12 85 ARG A C 1
ATOM 599 O O . ARG A 1 85 ? -0.358 1.537 -5.300 1.00 88.12 85 ARG A O 1
ATOM 606 N N . CYS A 1 86 ? 1.233 1.771 -6.876 1.00 88.88 86 CYS A N 1
ATOM 607 C CA . CYS A 1 86 ? 2.097 0.722 -6.354 1.00 88.88 86 CYS A CA 1
ATOM 608 C C . CYS A 1 86 ? 2.936 1.283 -5.200 1.00 88.88 86 CYS A C 1
ATOM 610 O O . CYS A 1 86 ? 3.636 2.282 -5.386 1.00 88.88 86 CYS A O 1
ATOM 612 N N . VAL A 1 87 ? 2.830 0.674 -4.022 1.00 87.50 87 VAL A N 1
ATOM 613 C CA . VAL A 1 87 ? 3.651 0.990 -2.839 1.00 87.50 87 VAL A CA 1
ATOM 614 C C . VAL A 1 87 ? 4.368 -0.263 -2.365 1.00 87.50 87 VAL A C 1
ATOM 616 O O . VAL A 1 87 ? 3.965 -1.363 -2.740 1.00 87.50 87 VAL A O 1
ATOM 619 N N . ASN A 1 88 ? 5.403 -0.113 -1.543 1.00 84.38 88 ASN A N 1
ATOM 620 C CA . ASN A 1 88 ? 6.199 -1.249 -1.108 1.00 84.38 88 ASN A CA 1
ATOM 621 C C . ASN A 1 88 ? 5.355 -2.264 -0.314 1.00 84.38 88 ASN A C 1
ATOM 623 O O . ASN A 1 88 ? 4.524 -1.886 0.521 1.00 84.38 88 ASN A O 1
ATOM 627 N N . ASP A 1 89 ? 5.552 -3.555 -0.583 1.00 87.06 89 ASP A N 1
ATOM 628 C CA . ASP A 1 89 ? 4.882 -4.618 0.161 1.00 87.06 89 ASP A CA 1
ATOM 629 C C . ASP A 1 89 ? 5.667 -4.881 1.456 1.00 87.06 89 ASP A C 1
ATOM 631 O O . ASP A 1 89 ? 6.813 -5.324 1.394 1.00 87.06 89 ASP A O 1
ATOM 635 N N . PRO A 1 90 ? 5.082 -4.653 2.646 1.00 81.12 90 PRO A N 1
ATOM 636 C CA . PRO A 1 90 ? 5.781 -4.827 3.924 1.00 81.12 90 PRO A CA 1
ATOM 637 C C . PRO A 1 90 ? 6.233 -6.272 4.188 1.00 81.12 90 PRO A C 1
ATOM 639 O O . PRO A 1 90 ? 7.016 -6.509 5.103 1.00 81.12 90 PRO A O 1
ATOM 642 N N . ARG A 1 91 ? 5.714 -7.255 3.442 1.00 82.62 91 ARG A N 1
ATOM 643 C CA . ARG A 1 91 ? 6.102 -8.666 3.570 1.00 82.62 91 ARG A CA 1
ATOM 644 C C . ARG A 1 91 ? 7.428 -8.972 2.883 1.00 82.62 91 ARG A C 1
ATOM 646 O O . ARG A 1 91 ? 7.957 -10.064 3.072 1.00 82.62 91 ARG A O 1
ATOM 653 N N . ILE A 1 92 ? 7.915 -8.054 2.054 1.00 79.56 92 ILE A N 1
ATOM 654 C CA . ILE A 1 92 ? 9.104 -8.233 1.234 1.00 79.56 92 ILE A CA 1
ATOM 655 C C . ILE A 1 92 ? 10.219 -7.408 1.862 1.00 79.56 92 ILE A C 1
ATOM 657 O O . ILE A 1 92 ? 10.197 -6.177 1.871 1.00 79.56 92 ILE A O 1
ATOM 661 N N . GLU A 1 93 ? 11.190 -8.103 2.447 1.00 75.94 93 GLU A N 1
ATOM 662 C CA . GLU A 1 93 ? 12.350 -7.461 3.046 1.00 75.94 93 GLU A CA 1
ATOM 663 C C . GLU A 1 93 ? 13.313 -7.041 1.932 1.00 75.94 93 GLU A C 1
ATOM 665 O O . GLU A 1 93 ? 13.924 -7.870 1.261 1.00 75.94 93 GLU A O 1
ATOM 670 N N . CYS A 1 94 ? 13.380 -5.732 1.703 1.00 69.88 94 CYS A N 1
ATOM 671 C CA . CYS A 1 94 ? 14.183 -5.105 0.665 1.00 69.88 94 CYS A CA 1
ATOM 672 C C . CYS A 1 94 ? 15.559 -4.728 1.230 1.00 69.88 94 CYS A C 1
ATOM 674 O O . CYS A 1 94 ? 15.616 -3.835 2.084 1.00 69.88 94 CYS A O 1
ATOM 676 N N . PRO A 1 95 ? 16.658 -5.379 0.801 1.00 75.50 95 PRO A N 1
ATOM 677 C CA . PRO A 1 95 ? 17.992 -5.027 1.271 1.00 75.50 95 PRO A CA 1
ATOM 678 C C . PRO A 1 95 ? 18.362 -3.594 0.878 1.00 75.50 95 PRO A C 1
ATOM 680 O O . PRO A 1 95 ? 17.981 -3.107 -0.191 1.00 75.50 95 PRO A O 1
ATOM 683 N N . GLU A 1 96 ? 19.142 -2.919 1.723 1.00 73.62 96 GLU A N 1
ATOM 684 C CA . GLU A 1 96 ? 19.631 -1.574 1.413 1.00 73.62 96 GLU A CA 1
ATOM 685 C C . GLU A 1 96 ? 20.446 -1.568 0.108 1.00 73.62 96 GLU A C 1
ATOM 687 O O . GLU A 1 96 ? 21.287 -2.435 -0.130 1.00 73.62 96 GLU A O 1
ATOM 692 N N . GLY A 1 97 ? 20.195 -0.576 -0.750 1.00 67.12 97 GLY A N 1
ATOM 693 C CA . GLY A 1 97 ? 20.904 -0.400 -2.023 1.00 67.12 97 GLY A CA 1
ATOM 694 C C . GLY A 1 97 ? 20.346 -1.194 -3.210 1.00 67.12 97 GLY A C 1
ATOM 695 O O . GLY A 1 97 ? 20.860 -1.050 -4.319 1.00 67.12 97 GLY A O 1
ATOM 696 N N . VAL A 1 98 ? 19.291 -1.992 -3.027 1.00 65.81 98 VAL A N 1
ATOM 697 C CA . VAL A 1 98 ? 18.632 -2.711 -4.127 1.00 65.81 98 VAL A CA 1
ATOM 698 C C . VAL A 1 98 ? 17.585 -1.812 -4.799 1.00 65.81 98 VAL A C 1
ATOM 700 O O . VAL A 1 98 ? 16.726 -1.237 -4.136 1.00 65.81 98 VAL A O 1
ATOM 703 N N . MET A 1 99 ? 17.669 -1.676 -6.129 1.00 55.72 99 MET A N 1
ATOM 704 C CA . MET A 1 99 ? 16.773 -0.808 -6.918 1.00 55.72 99 MET A CA 1
ATOM 705 C C . MET A 1 99 ? 15.384 -1.409 -7.154 1.00 55.72 99 MET A C 1
ATOM 707 O O . MET A 1 99 ? 14.425 -0.671 -7.355 1.00 55.72 99 MET A O 1
ATOM 711 N N . ASP A 1 100 ? 15.286 -2.736 -7.139 1.00 62.66 100 ASP A N 1
ATOM 712 C CA . ASP A 1 100 ? 14.030 -3.462 -7.257 1.00 62.66 100 ASP A CA 1
ATOM 713 C C . ASP A 1 100 ? 14.063 -4.665 -6.320 1.00 62.66 100 ASP A C 1
ATOM 715 O O . ASP A 1 100 ? 14.793 -5.634 -6.531 1.00 62.66 100 ASP A O 1
ATOM 719 N N . CYS A 1 101 ? 13.289 -4.566 -5.250 1.00 64.06 101 CYS A N 1
ATOM 720 C CA . CYS A 1 101 ? 13.182 -5.611 -4.244 1.00 64.06 101 CYS A CA 1
ATOM 721 C C . CYS A 1 101 ? 12.081 -6.617 -4.551 1.00 64.06 101 CYS A C 1
ATOM 723 O O . CYS A 1 101 ? 11.801 -7.481 -3.727 1.00 64.06 101 CYS A O 1
ATOM 725 N N . GLY A 1 102 ? 11.505 -6.534 -5.751 1.00 64.88 102 GLY A N 1
ATOM 726 C CA . GLY A 1 102 ? 10.549 -7.490 -6.249 1.00 64.88 102 GLY A CA 1
ATOM 727 C C . GLY A 1 102 ? 9.249 -7.397 -5.480 1.00 64.88 102 GLY A C 1
ATOM 728 O O . GLY A 1 102 ? 8.978 -8.243 -4.641 1.00 64.88 102 GLY A O 1
ATOM 729 N N . GLY A 1 103 ? 8.406 -6.432 -5.824 1.00 79.12 103 GLY A N 1
ATOM 730 C CA . GLY A 1 103 ? 7.007 -6.466 -5.430 1.00 79.12 103 GLY A CA 1
ATOM 731 C C . GLY A 1 103 ? 6.565 -5.313 -4.537 1.00 79.12 103 GLY A C 1
ATOM 732 O O . GLY A 1 103 ? 7.177 -4.957 -3.538 1.00 79.12 103 GLY A O 1
ATOM 733 N N . GLY A 1 104 ? 5.416 -4.774 -4.887 1.00 87.06 104 GLY A N 1
ATOM 734 C CA . GLY A 1 104 ? 4.610 -3.854 -4.125 1.00 87.06 104 GLY A CA 1
ATOM 735 C C . GLY A 1 104 ? 3.173 -4.346 -4.079 1.00 87.06 104 GLY A C 1
ATOM 736 O O . GLY A 1 104 ? 2.824 -5.382 -4.646 1.00 87.06 104 GLY A O 1
ATOM 737 N N . VAL A 1 105 ? 2.316 -3.575 -3.429 1.00 90.50 105 VAL A N 1
ATOM 738 C CA . VAL A 1 105 ? 0.875 -3.804 -3.395 1.00 90.50 105 VAL A CA 1
ATOM 739 C C . VAL A 1 105 ? 0.143 -2.575 -3.912 1.00 90.50 105 VAL A C 1
ATOM 741 O O . VAL A 1 105 ? 0.532 -1.435 -3.658 1.00 90.50 105 VAL A O 1
ATOM 744 N N . CYS A 1 106 ? -0.928 -2.805 -4.663 1.00 90.88 106 CYS A N 1
ATOM 745 C CA . CYS A 1 106 ? -1.733 -1.728 -5.218 1.00 90.88 106 CYS A CA 1
ATOM 746 C C . CYS A 1 106 ? -2.634 -1.088 -4.164 1.00 90.88 106 CYS A C 1
ATOM 748 O O . CYS A 1 106 ? -3.488 -1.751 -3.567 1.00 90.88 106 CYS A O 1
ATOM 750 N N . ILE A 1 107 ? -2.472 0.223 -3.995 1.00 90.50 107 ILE A N 1
ATOM 751 C CA . ILE A 1 107 ? -3.393 1.094 -3.275 1.00 90.50 107 ILE A CA 1
ATOM 752 C C . ILE A 1 107 ? -4.438 1.629 -4.263 1.00 90.50 107 ILE A C 1
ATOM 754 O O . ILE A 1 107 ? -4.051 2.262 -5.250 1.00 90.50 107 ILE A O 1
ATOM 758 N N . PRO A 1 108 ? -5.743 1.430 -3.994 1.00 89.75 108 PRO A N 1
ATOM 759 C CA . PRO A 1 108 ? -6.820 1.934 -4.836 1.00 89.75 108 PRO A CA 1
ATOM 760 C C . PRO A 1 108 ? -6.752 3.447 -5.060 1.00 89.75 108 PRO A C 1
ATOM 762 O O . PRO A 1 108 ? -6.580 4.207 -4.104 1.00 89.75 108 PRO A O 1
ATOM 765 N N . ALA A 1 109 ? -6.993 3.890 -6.296 1.00 89.12 109 ALA A N 1
ATOM 766 C CA . ALA A 1 109 ? -6.968 5.298 -6.709 1.00 89.12 109 ALA A CA 1
ATOM 767 C C . ALA A 1 109 ? -7.771 6.237 -5.790 1.00 89.12 109 ALA A C 1
ATOM 769 O O . ALA A 1 109 ? -7.331 7.345 -5.483 1.00 89.12 109 ALA A O 1
ATOM 770 N N . GLN A 1 110 ? -8.928 5.770 -5.308 1.00 88.06 110 GLN A N 1
ATOM 771 C CA . GLN A 1 110 ? -9.797 6.506 -4.383 1.00 88.06 110 GLN A CA 1
ATOM 772 C C . GLN A 1 110 ? -9.081 6.949 -3.096 1.00 88.06 110 GLN A C 1
ATOM 774 O O . GLN A 1 110 ? -9.405 7.997 -2.551 1.00 88.06 110 GLN A O 1
ATOM 779 N N . TRP A 1 111 ? -8.074 6.201 -2.641 1.00 89.69 111 TRP A N 1
ATOM 780 C CA . TRP A 1 111 ? -7.331 6.507 -1.417 1.00 89.69 111 TRP A CA 1
ATOM 781 C C . TRP A 1 111 ? -6.020 7.241 -1.688 1.00 89.69 111 TRP A C 1
ATOM 783 O O . TRP A 1 111 ? -5.509 7.918 -0.805 1.00 89.69 111 TRP A O 1
ATOM 793 N N . VAL A 1 112 ? -5.470 7.154 -2.903 1.00 87.56 112 VAL A N 1
ATOM 794 C CA . VAL A 1 112 ? -4.156 7.730 -3.247 1.00 87.56 112 VAL A CA 1
ATOM 795 C C . VAL A 1 112 ? -4.076 9.216 -2.890 1.00 87.56 112 VAL A C 1
ATOM 797 O O . VAL A 1 112 ? -3.089 9.656 -2.301 1.00 87.56 112 VAL A O 1
ATOM 800 N N . LYS A 1 113 ? -5.128 9.986 -3.193 1.00 84.62 113 LYS A N 1
ATOM 801 C CA . LYS A 1 113 ? -5.180 11.420 -2.877 1.00 84.62 113 LYS A CA 1
ATOM 802 C C . LYS A 1 113 ? -5.311 11.681 -1.375 1.00 84.62 113 LYS A C 1
ATOM 804 O O . LYS A 1 113 ? -4.615 12.544 -0.850 1.00 84.62 113 LYS A O 1
ATOM 809 N N . GLU A 1 114 ? -6.171 10.931 -0.692 1.00 84.62 114 GLU A N 1
ATOM 810 C CA . GLU A 1 114 ? -6.407 11.055 0.755 1.00 84.62 114 GLU A CA 1
ATOM 811 C C . GLU A 1 114 ? -5.152 10.718 1.571 1.00 84.62 114 GLU A C 1
ATOM 813 O O . GLU A 1 114 ? -4.888 11.328 2.603 1.00 84.62 114 GLU A O 1
ATOM 818 N N . LEU A 1 115 ? -4.351 9.777 1.071 1.00 86.69 115 LEU A N 1
ATOM 819 C CA . LEU A 1 115 ? -3.114 9.306 1.691 1.00 86.69 115 LEU A CA 1
ATOM 820 C C . LEU A 1 115 ? -1.879 10.120 1.278 1.00 86.69 115 LEU A C 1
ATOM 822 O O . LEU A 1 115 ? -0.780 9.859 1.762 1.00 86.69 115 LEU A O 1
ATOM 826 N N . GLY A 1 116 ? -2.030 11.099 0.380 1.00 85.12 116 GLY A N 1
ATOM 827 C CA . GLY A 1 116 ? -0.912 11.911 -0.104 1.00 85.12 116 GLY A CA 1
ATOM 828 C C . GLY A 1 116 ? 0.126 11.123 -0.910 1.00 85.12 116 GLY A C 1
ATOM 829 O O . GLY A 1 116 ? 1.296 11.493 -0.903 1.00 85.12 116 GLY A O 1
ATOM 830 N N . LEU A 1 117 ? -0.302 10.053 -1.587 1.00 82.69 117 LEU A N 1
ATOM 831 C CA . LEU A 1 117 ? 0.530 9.175 -2.422 1.00 82.69 117 LEU A CA 1
ATOM 832 C C . LEU A 1 117 ? 0.591 9.619 -3.899 1.00 82.69 117 LEU A C 1
ATOM 834 O O . LEU A 1 117 ? 1.247 8.970 -4.716 1.00 82.69 117 LEU A O 1
ATOM 838 N N . GLY A 1 118 ? -0.119 10.694 -4.257 1.00 69.50 118 GLY A N 1
ATOM 839 C CA . GLY A 1 118 ? -0.068 11.331 -5.575 1.00 69.50 118 GLY A CA 1
ATOM 840 C C . GLY A 1 118 ? 0.818 12.578 -5.556 1.00 69.50 118 GLY A C 1
ATOM 841 O O . GLY A 1 118 ? 0.739 13.358 -4.607 1.00 69.50 118 GLY A O 1
ATOM 842 N N . ASN A 1 119 ? 1.644 12.741 -6.595 1.00 51.91 119 ASN A N 1
ATOM 843 C CA . ASN A 1 119 ? 2.318 14.008 -6.905 1.00 51.91 119 ASN A CA 1
ATOM 844 C C . ASN A 1 119 ? 1.312 15.053 -7.390 1.00 51.91 119 ASN A C 1
ATOM 846 O O . ASN A 1 119 ? 0.392 14.659 -8.146 1.00 51.91 119 ASN A O 1
#

Organism: Drechslerella dactyloides (NCBI:txid74499)

Radius of gyration: 29.1 Å; Cα contacts (8 Å, |Δi|>4): 174; chains: 1; bounding box: 82×31×80 Å

Nearest PDB structures (foldseek):
  2dsq-assembly1_B  TM=4.944E-01  e=9.523E-01  Homo sapiens

Secondary structure (DSSP, 8-state):
---------S---SSS-SSSSSSS-S-------SPPEEBGGGTBPPPTT-EEE-TTTSTTS-EEEE-PPEE--TT----SSTT-EEEE-TTS---TT-S--S-EEEEPHHHHTTTT---

Foldseek 3Di:
DDDDDDDDDDDDDDDPPDPDPPPPPPDDPPPPPAFDKDDDPVPHDEDDQWAFFCLPPFPNSIGGTDNFDKAQAPVRRDGPDPQWDWTQGPVQDADPPDPGSGITGTDDNVHCVVRVVDD

pLDDT: mean 73.8, std 17.35, range [27.28, 92.94]

Mean predicted aligned error: 14.23 Å